Protein AF-W2XSW1-F1 (afdb_monomer)

Organism: NCBI:txid1317063

Sequence (102 aa):
MESEAEELRERCEYHRERRHSQGDGSFSVFKSKVNTYLSDNRQRMFNQGIFLTMTEARMALLEDAEYASIGCMHRHLVVSMALHCQRAVEDALKMEDMQYGT

Structure (mmCIF, N/CA/C/O backbone):
data_AF-W2XSW1-F1
#
_entry.id   AF-W2XSW1-F1
#
loop_
_atom_site.group_PDB
_atom_site.id
_atom_site.type_symbol
_atom_site.label_atom_id
_atom_site.label_alt_id
_atom_site.label_comp_id
_atom_site.label_asym_id
_atom_site.label_entity_id
_atom_site.label_seq_id
_atom_site.pdbx_PDB_ins_code
_atom_site.Cartn_x
_atom_site.Cartn_y
_atom_site.Cartn_z
_atom_site.occupancy
_atom_site.B_iso_or_equiv
_atom_site.auth_seq_id
_atom_site.auth_comp_id
_atom_site.auth_asym_id
_atom_site.auth_atom_id
_atom_site.pdbx_PDB_model_num
ATOM 1 N N . MET A 1 1 ? 23.939 14.465 17.356 1.00 50.81 1 MET A N 1
ATOM 2 C CA . MET A 1 1 ? 22.620 13.799 17.425 1.00 50.81 1 MET A CA 1
ATOM 3 C C . MET A 1 1 ? 21.562 14.476 16.555 1.00 50.81 1 MET A C 1
ATOM 5 O O . MET A 1 1 ? 20.706 13.761 16.063 1.00 50.81 1 MET A O 1
ATOM 9 N N . GLU A 1 2 ? 21.598 15.795 16.307 1.00 54.69 2 GLU A N 1
ATOM 10 C CA . GLU A 1 2 ? 20.647 16.435 15.368 1.00 54.69 2 GLU A CA 1
ATOM 11 C C . GLU A 1 2 ? 20.973 16.170 13.882 1.00 54.69 2 GLU A C 1
ATOM 13 O O . GLU A 1 2 ? 20.048 16.007 13.092 1.00 54.69 2 GLU A O 1
ATOM 18 N N . SER A 1 3 ? 22.252 15.994 13.509 1.00 57.38 3 SER A N 1
ATOM 19 C CA . SER A 1 3 ? 22.640 15.764 12.103 1.00 57.38 3 SER A CA 1
ATOM 20 C C . SER A 1 3 ? 22.217 14.398 11.548 1.00 57.38 3 SER A C 1
ATOM 22 O O . SER A 1 3 ? 21.820 14.310 10.395 1.00 57.38 3 SER A O 1
ATOM 24 N N . GLU A 1 4 ? 22.231 13.333 12.356 1.00 56.28 4 GLU A N 1
ATOM 25 C CA . GLU A 1 4 ? 21.817 11.991 11.908 1.00 56.28 4 GLU A CA 1
ATOM 26 C C . GLU A 1 4 ? 20.308 11.923 11.628 1.00 56.28 4 GLU A C 1
ATOM 28 O O . GLU A 1 4 ? 19.861 11.223 10.719 1.00 56.28 4 GLU A O 1
ATOM 33 N N . ALA A 1 5 ? 19.508 12.671 12.395 1.00 59.53 5 ALA A N 1
ATOM 34 C CA . ALA A 1 5 ? 18.065 12.753 12.198 1.00 59.53 5 ALA A CA 1
ATOM 35 C C . ALA A 1 5 ? 17.703 13.557 10.940 1.00 59.53 5 ALA A C 1
ATOM 37 O O . ALA A 1 5 ? 16.716 13.234 10.280 1.00 59.53 5 ALA A O 1
ATOM 38 N N . GLU A 1 6 ? 18.489 14.580 10.605 1.00 67.62 6 GLU A N 1
ATOM 39 C CA . GLU A 1 6 ? 18.324 15.382 9.391 1.00 67.62 6 GLU A CA 1
ATOM 40 C C . GLU A 1 6 ? 18.790 14.613 8.148 1.00 67.62 6 GLU A C 1
ATOM 42 O O . GLU A 1 6 ? 18.035 14.505 7.187 1.00 67.62 6 GLU A O 1
ATOM 47 N N . GLU A 1 7 ? 19.924 13.916 8.221 1.00 62.84 7 GLU A N 1
ATOM 48 C CA . GLU A 1 7 ? 20.424 13.044 7.151 1.00 62.84 7 GLU A CA 1
ATOM 49 C C . GLU A 1 7 ? 19.477 11.860 6.884 1.00 62.84 7 GLU A C 1
ATOM 51 O O . GLU A 1 7 ? 19.232 11.476 5.742 1.00 62.84 7 GLU A O 1
ATOM 56 N N . LEU A 1 8 ? 18.880 11.263 7.925 1.00 59.69 8 LEU A N 1
ATOM 57 C CA . LEU A 1 8 ? 17.831 10.251 7.757 1.00 59.69 8 LEU A CA 1
ATOM 58 C C . LEU A 1 8 ? 16.558 10.822 7.121 1.00 59.69 8 LEU A C 1
ATOM 60 O O . LEU A 1 8 ? 15.916 10.109 6.348 1.00 59.69 8 LEU A O 1
ATOM 64 N N . ARG A 1 9 ? 16.192 12.078 7.408 1.00 64.31 9 ARG A N 1
ATOM 65 C CA . ARG A 1 9 ? 15.042 12.754 6.783 1.00 64.31 9 ARG A CA 1
ATOM 66 C C . ARG A 1 9 ? 15.312 13.065 5.319 1.00 64.31 9 ARG A C 1
ATOM 68 O O . ARG A 1 9 ? 14.485 12.706 4.489 1.00 64.31 9 ARG A O 1
ATOM 75 N N . GLU A 1 10 ? 16.475 13.620 5.006 1.00 63.09 10 GLU A N 1
ATOM 76 C CA . GLU A 1 10 ? 16.892 13.965 3.646 1.00 63.09 10 GLU A CA 1
ATOM 77 C C . GLU A 1 10 ? 17.043 12.703 2.781 1.00 63.09 10 GLU A C 1
ATOM 79 O O . GLU A 1 10 ? 16.547 12.631 1.660 1.00 63.09 10 GLU A O 1
ATOM 84 N N . ARG A 1 11 ? 17.586 11.621 3.351 1.00 55.88 11 ARG A N 1
ATOM 85 C CA . ARG A 1 11 ? 17.652 10.290 2.725 1.00 55.88 11 ARG A CA 1
ATOM 86 C C . ARG A 1 11 ? 16.271 9.651 2.549 1.00 55.88 11 ARG A C 1
ATOM 88 O O . ARG A 1 11 ? 16.016 8.998 1.535 1.00 55.88 11 ARG A O 1
ATOM 95 N N . CYS A 1 12 ? 15.353 9.850 3.497 1.00 50.66 12 CYS A N 1
ATOM 96 C CA . CYS A 1 12 ? 13.960 9.428 3.343 1.00 50.66 12 CYS A CA 1
ATOM 97 C C . CYS A 1 12 ? 13.237 10.228 2.255 1.00 50.66 12 CYS A C 1
ATOM 99 O O . CYS A 1 12 ? 12.448 9.634 1.519 1.00 50.66 12 CYS A O 1
ATOM 101 N N . GLU A 1 13 ? 13.501 11.530 2.130 1.00 55.62 13 GLU A N 1
ATOM 102 C CA . GLU A 1 13 ? 12.956 12.382 1.071 1.00 55.62 13 GLU A CA 1
ATOM 103 C C . GLU A 1 13 ? 13.536 12.017 -0.292 1.00 55.62 13 GLU A C 1
ATOM 105 O O . GLU A 1 13 ? 12.765 11.740 -1.204 1.00 55.62 13 GLU A O 1
ATOM 110 N N . TYR A 1 14 ? 14.845 11.813 -0.403 1.00 52.22 14 TYR A N 1
ATOM 111 C CA . TYR A 1 14 ? 15.501 11.338 -1.621 1.00 52.22 14 TYR A CA 1
ATOM 112 C C . TYR A 1 14 ? 14.936 9.990 -2.104 1.00 52.22 14 TYR A C 1
ATOM 114 O O . TYR A 1 14 ? 14.550 9.832 -3.266 1.00 52.22 14 TYR A O 1
ATOM 122 N N . HIS A 1 15 ? 14.782 9.006 -1.210 1.00 52.88 15 HIS A N 1
ATOM 123 C CA . HIS A 1 15 ? 14.149 7.728 -1.561 1.00 52.88 15 HIS A CA 1
ATOM 124 C C . HIS A 1 15 ? 12.634 7.838 -1.796 1.00 52.88 15 HIS A C 1
ATOM 126 O O . HIS A 1 15 ? 12.046 6.975 -2.455 1.00 52.88 15 HIS A O 1
ATOM 132 N N . ARG A 1 16 ? 11.963 8.855 -1.250 1.00 50.06 16 ARG A N 1
ATOM 133 C CA . ARG A 1 16 ? 10.545 9.145 -1.509 1.00 50.06 16 ARG A CA 1
ATOM 134 C C . ARG A 1 16 ? 10.361 9.806 -2.875 1.00 50.06 16 ARG A C 1
ATOM 136 O O . ARG A 1 16 ? 9.429 9.428 -3.581 1.00 50.06 16 ARG A O 1
ATOM 143 N N . GLU A 1 17 ? 11.254 10.708 -3.264 1.00 43.00 17 GLU A N 1
ATOM 144 C CA . GLU A 1 17 ? 11.285 11.395 -4.557 1.00 43.00 17 GLU A CA 1
ATOM 145 C C . GLU A 1 17 ? 11.656 10.442 -5.692 1.00 43.00 17 GLU A C 1
ATOM 147 O O . GLU A 1 17 ? 10.949 10.399 -6.698 1.00 43.00 17 GLU A O 1
ATOM 152 N N . ARG A 1 18 ? 12.653 9.565 -5.502 1.00 48.03 18 ARG A N 1
ATOM 153 C CA . ARG A 1 18 ? 12.966 8.507 -6.483 1.00 48.03 18 ARG A CA 1
ATOM 154 C C . ARG A 1 18 ? 11.846 7.474 -6.625 1.00 48.03 18 ARG A C 1
ATOM 156 O O . ARG A 1 18 ? 11.549 7.030 -7.729 1.00 48.03 18 ARG A O 1
ATOM 163 N N . ARG A 1 19 ? 11.129 7.150 -5.541 1.00 50.09 19 ARG A N 1
ATOM 164 C CA . ARG A 1 19 ? 9.896 6.336 -5.617 1.00 50.09 19 ARG A CA 1
ATOM 165 C C . ARG A 1 19 ? 8.716 7.069 -6.265 1.00 50.09 19 ARG A C 1
ATOM 167 O O . ARG A 1 19 ? 7.753 6.413 -6.658 1.00 50.09 19 ARG A O 1
ATOM 174 N N . HIS A 1 20 ? 8.752 8.398 -6.352 1.00 44.81 20 HIS A N 1
ATOM 175 C CA . HIS A 1 20 ? 7.738 9.200 -7.037 1.00 44.81 20 HIS A CA 1
ATOM 176 C C . HIS A 1 20 ? 8.033 9.384 -8.529 1.00 44.81 20 HIS A C 1
ATOM 178 O O . HIS A 1 20 ? 7.084 9.482 -9.302 1.00 44.81 20 HIS A O 1
ATOM 184 N N . SER A 1 21 ? 9.303 9.382 -8.938 1.00 43.09 21 SER A N 1
ATOM 185 C CA . SER A 1 21 ? 9.711 9.552 -10.338 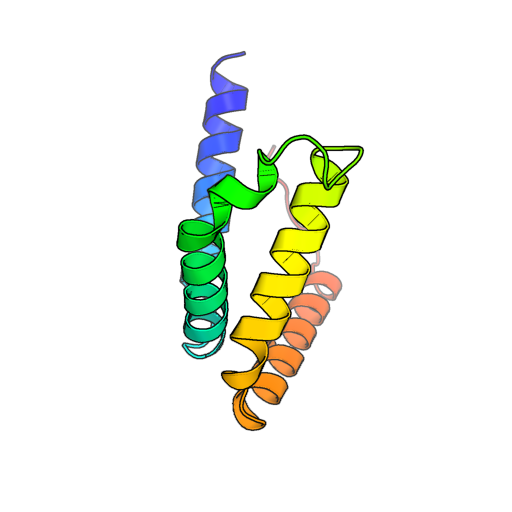1.00 43.09 21 SER A CA 1
ATOM 186 C C . SER A 1 21 ? 9.810 8.249 -11.140 1.00 43.09 21 SER A C 1
ATOM 188 O O . SER A 1 21 ? 9.875 8.309 -12.364 1.00 43.09 21 SER A O 1
ATOM 190 N N . GLN A 1 22 ? 9.780 7.081 -10.487 1.00 50.09 22 GLN A N 1
ATOM 191 C CA . GLN A 1 22 ? 10.049 5.787 -11.138 1.00 50.09 22 GLN A CA 1
ATOM 192 C C . GLN A 1 22 ? 8.871 4.800 -11.139 1.00 50.09 22 GLN A C 1
ATOM 194 O O . GLN A 1 22 ? 9.016 3.658 -11.570 1.00 50.09 22 GLN A O 1
ATOM 199 N N . GLY A 1 23 ? 7.698 5.221 -10.661 1.00 48.88 23 GLY A N 1
ATOM 200 C CA . GLY A 1 23 ? 6.475 4.439 -10.798 1.00 48.88 23 GLY A CA 1
ATOM 201 C C . GLY A 1 23 ? 5.797 4.773 -12.117 1.00 48.88 23 GLY A C 1
ATOM 202 O O . GLY A 1 23 ? 5.236 5.860 -12.243 1.00 48.88 23 GLY A O 1
ATOM 203 N N . ASP A 1 24 ? 5.799 3.840 -13.070 1.00 53.75 24 ASP A N 1
ATOM 204 C CA . ASP A 1 24 ? 4.888 3.874 -14.219 1.00 53.75 24 ASP A CA 1
ATOM 205 C C . ASP A 1 24 ? 3.489 4.274 -13.711 1.00 53.75 24 ASP A C 1
ATOM 207 O O . ASP A 1 24 ? 3.086 3.798 -12.646 1.00 53.75 24 ASP A O 1
ATOM 211 N N . GLY A 1 25 ? 2.744 5.143 -14.419 1.00 58.88 25 GLY A N 1
ATOM 212 C CA . GLY A 1 25 ? 1.488 5.804 -13.965 1.00 58.88 25 GLY A CA 1
ATOM 213 C C . GLY A 1 25 ? 0.322 4.884 -13.551 1.00 58.88 25 GLY A C 1
ATOM 214 O O . GLY A 1 25 ? -0.802 5.300 -13.317 1.00 58.88 25 GLY A O 1
ATOM 215 N N . SER A 1 26 ? 0.628 3.608 -13.489 1.00 58.91 26 SER A N 1
ATOM 216 C CA . SER A 1 26 ? -0.127 2.426 -13.186 1.00 58.91 26 SER A CA 1
ATOM 217 C C . SER A 1 26 ? 0.117 2.013 -11.706 1.00 58.91 26 SER A C 1
ATOM 219 O O . SER A 1 26 ? -0.833 1.766 -10.960 1.00 58.91 26 SER A O 1
ATOM 221 N N . PHE A 1 27 ? 1.364 2.096 -11.216 1.00 66.44 27 PHE A N 1
ATOM 222 C CA . PHE A 1 27 ? 1.723 1.938 -9.797 1.00 66.44 27 PHE A CA 1
ATOM 223 C C . PHE A 1 27 ? 1.195 3.097 -8.940 1.00 66.44 27 PHE A C 1
ATOM 225 O O . PHE A 1 27 ? 0.799 2.905 -7.791 1.00 66.44 27 PHE A O 1
ATOM 232 N N . SER A 1 28 ? 1.131 4.306 -9.509 1.00 73.56 28 SER A N 1
ATOM 233 C CA . SER A 1 28 ? 0.561 5.477 -8.834 1.00 73.56 28 SER A CA 1
ATOM 234 C C . SER A 1 28 ? -0.944 5.337 -8.574 1.00 73.56 28 SER A C 1
ATOM 236 O O . SER A 1 28 ? -1.409 5.806 -7.538 1.00 73.56 28 SER A O 1
ATOM 238 N N . VAL A 1 29 ? -1.688 4.652 -9.452 1.00 80.06 29 VAL A N 1
ATOM 239 C CA . VAL A 1 29 ? -3.136 4.402 -9.304 1.00 80.06 29 VAL A CA 1
ATOM 240 C C . VAL A 1 29 ? -3.421 3.360 -8.226 1.00 80.06 29 VAL A C 1
ATOM 242 O O . VAL A 1 29 ? -4.287 3.570 -7.380 1.00 80.06 29 VAL A O 1
ATOM 245 N N . PHE A 1 30 ? -2.684 2.247 -8.216 1.00 82.81 30 PHE A N 1
ATOM 246 C CA . PHE A 1 30 ? -2.823 1.253 -7.150 1.00 82.81 30 PHE A CA 1
ATOM 247 C C . PHE A 1 30 ? -2.441 1.854 -5.790 1.00 82.81 30 PHE A C 1
ATOM 249 O O . PHE A 1 30 ? -3.212 1.787 -4.833 1.00 82.81 30 PHE A O 1
ATOM 256 N N . LYS A 1 31 ? -1.296 2.547 -5.729 1.00 84.56 31 LYS A N 1
ATOM 257 C CA . LYS A 1 31 ? -0.829 3.244 -4.525 1.00 84.56 31 LYS A CA 1
ATOM 258 C C . LYS A 1 31 ? -1.824 4.301 -4.039 1.00 84.56 31 LYS A C 1
ATOM 260 O O . LYS A 1 31 ? -2.020 4.422 -2.832 1.00 84.56 31 LYS A O 1
ATOM 265 N N . SER A 1 32 ? -2.442 5.076 -4.936 1.00 88.31 32 SER A N 1
ATOM 266 C CA . SER A 1 32 ? -3.426 6.088 -4.535 1.00 88.31 32 SER A CA 1
ATOM 267 C C . SER A 1 32 ? -4.676 5.448 -3.940 1.00 88.31 32 SER A C 1
ATOM 269 O O . SER A 1 32 ? -5.105 5.887 -2.879 1.00 88.31 32 SER A O 1
ATOM 271 N N . LYS A 1 33 ? -5.196 4.366 -4.535 1.00 90.56 33 LYS A N 1
ATOM 272 C CA . LYS A 1 33 ? -6.344 3.628 -3.986 1.00 90.56 33 LYS A CA 1
ATOM 273 C C . LYS A 1 33 ? -6.065 3.035 -2.609 1.00 90.56 33 LYS A C 1
ATOM 275 O O . LYS A 1 33 ? -6.876 3.232 -1.705 1.00 90.56 33 LYS A O 1
ATOM 280 N N . VAL A 1 34 ? -4.904 2.403 -2.426 1.00 91.38 34 VAL A N 1
ATOM 281 C CA . VAL A 1 34 ? -4.478 1.898 -1.112 1.00 91.38 34 VAL A CA 1
ATOM 282 C C . VAL A 1 34 ? -4.399 3.049 -0.105 1.00 91.38 34 VAL A C 1
ATOM 284 O O . VAL A 1 34 ? -4.974 2.963 0.975 1.00 91.38 34 VAL A O 1
ATOM 287 N N . ASN A 1 35 ? -3.761 4.168 -0.461 1.00 91.94 35 ASN A N 1
ATOM 288 C CA . ASN A 1 35 ? -3.636 5.322 0.435 1.00 91.94 35 ASN A CA 1
ATOM 289 C C . ASN A 1 35 ? -4.986 5.958 0.797 1.00 91.94 35 ASN A C 1
ATOM 291 O O . ASN A 1 35 ? -5.173 6.353 1.949 1.00 91.94 35 ASN A O 1
ATOM 295 N N . THR A 1 36 ? -5.920 6.058 -0.153 1.00 94.62 36 THR A N 1
ATOM 296 C CA . THR A 1 36 ? -7.286 6.531 0.107 1.00 94.62 36 THR A CA 1
ATOM 297 C C . THR A 1 36 ? -7.979 5.600 1.093 1.00 94.62 36 THR A C 1
ATOM 299 O O . THR A 1 36 ? -8.444 6.065 2.130 1.00 94.62 36 THR A O 1
ATOM 302 N N . TYR A 1 37 ? -7.938 4.286 0.849 1.00 94.69 37 TYR A N 1
ATOM 303 C CA . TYR A 1 37 ? -8.528 3.306 1.758 1.00 94.69 37 TYR A CA 1
ATOM 304 C C . TYR A 1 37 ? -7.968 3.441 3.179 1.00 94.69 37 TYR A C 1
ATOM 306 O O . TYR A 1 37 ? -8.732 3.516 4.140 1.00 94.69 37 TYR A O 1
ATOM 314 N N . LEU A 1 38 ? -6.640 3.516 3.320 1.00 94.06 38 LEU A N 1
ATOM 315 C CA . LEU A 1 38 ? -5.983 3.675 4.619 1.00 94.06 38 LEU A CA 1
ATOM 316 C C . LEU A 1 38 ? -6.385 4.980 5.313 1.00 94.06 38 LEU A C 1
ATOM 318 O O . LEU A 1 38 ? -6.603 4.988 6.523 1.00 94.06 38 LEU A O 1
ATOM 322 N N . SER A 1 39 ? -6.505 6.073 4.560 1.00 94.50 39 SER A N 1
ATOM 323 C CA . SER A 1 39 ? -6.920 7.378 5.089 1.00 94.50 39 SER A CA 1
ATOM 324 C C . SER A 1 39 ? -8.338 7.332 5.653 1.00 94.50 39 SER A C 1
ATOM 326 O O . SER A 1 39 ? -8.560 7.791 6.776 1.00 94.50 39 SER A O 1
ATOM 328 N N . ASP A 1 40 ? -9.257 6.713 4.914 1.00 95.62 40 ASP A N 1
ATOM 329 C CA . ASP A 1 40 ? -10.672 6.612 5.276 1.00 95.62 40 ASP A CA 1
ATOM 330 C C . ASP A 1 40 ? -10.893 5.654 6.456 1.00 95.62 40 ASP A C 1
ATOM 332 O O . ASP A 1 40 ? -11.778 5.857 7.287 1.00 95.62 40 ASP A O 1
ATOM 336 N N . ASN A 1 41 ? -10.050 4.625 6.576 1.00 92.56 41 ASN A N 1
ATOM 337 C CA . ASN A 1 41 ? -10.242 3.520 7.515 1.00 92.56 41 ASN A CA 1
ATOM 338 C C . ASN A 1 41 ? -9.272 3.523 8.706 1.00 92.56 41 ASN A C 1
ATOM 340 O O . ASN A 1 41 ? -9.339 2.622 9.544 1.00 92.56 41 ASN A O 1
ATOM 344 N N . ARG A 1 42 ? -8.404 4.536 8.844 1.00 89.56 42 ARG A N 1
ATOM 345 C CA . ARG A 1 42 ? -7.358 4.590 9.889 1.00 89.56 42 ARG A CA 1
ATOM 346 C C . ARG A 1 42 ? -7.872 4.375 11.314 1.00 89.56 42 ARG A C 1
ATOM 348 O O . ARG A 1 42 ? -7.153 3.851 12.156 1.00 89.56 42 ARG A O 1
ATOM 355 N N . GLN A 1 43 ? -9.113 4.780 11.591 1.00 89.88 43 GLN A N 1
ATOM 356 C CA . GLN A 1 43 ? -9.701 4.676 12.928 1.00 89.88 43 GLN A CA 1
ATOM 357 C C . GLN A 1 43 ? -9.926 3.220 13.354 1.00 89.88 43 GLN A C 1
ATOM 359 O O . GLN A 1 43 ? -9.908 2.924 14.544 1.00 89.88 43 GLN A O 1
ATOM 364 N N . ARG A 1 44 ? -10.042 2.291 12.393 1.00 87.38 44 ARG A N 1
ATOM 365 C CA . ARG A 1 44 ? -10.208 0.855 12.658 1.00 87.38 44 ARG A CA 1
ATOM 366 C C . ARG A 1 44 ? -9.035 0.258 13.432 1.00 87.38 44 ARG A C 1
ATOM 368 O O . ARG A 1 44 ? -9.242 -0.686 14.185 1.00 87.38 44 ARG A O 1
ATOM 375 N N . MET A 1 45 ? -7.838 0.838 13.313 1.00 85.31 45 MET A N 1
ATOM 376 C CA . MET A 1 45 ? -6.672 0.413 14.093 1.00 85.31 45 MET A CA 1
ATOM 377 C C . MET A 1 45 ? -6.812 0.676 15.597 1.00 85.31 45 MET A C 1
ATOM 379 O O . MET A 1 45 ? -6.129 0.031 16.384 1.00 85.31 45 MET A O 1
ATOM 383 N N . PHE A 1 46 ? -7.673 1.616 15.997 1.00 84.06 46 PHE A N 1
ATOM 384 C CA . PHE A 1 46 ? -7.861 2.018 17.393 1.00 84.06 46 PHE A CA 1
ATOM 385 C C . PHE A 1 46 ? -9.123 1.426 18.026 1.00 84.06 46 PHE A C 1
ATOM 387 O O . PHE A 1 46 ? -9.396 1.689 19.197 1.00 84.06 46 PHE A O 1
ATOM 394 N N . ASN A 1 47 ? -9.887 0.621 17.281 1.00 80.31 47 ASN A N 1
ATOM 395 C CA . ASN A 1 47 ? -11.062 -0.064 17.805 1.00 80.31 47 ASN A CA 1
ATOM 396 C C . ASN A 1 47 ? -10.618 -1.161 18.783 1.00 80.31 47 ASN A C 1
ATOM 398 O O . ASN A 1 47 ? -10.318 -2.293 18.393 1.00 80.31 47 ASN A O 1
ATOM 402 N N . GLN A 1 48 ? -10.550 -0.793 20.064 1.00 63.25 48 GLN A N 1
ATOM 403 C CA . GLN A 1 48 ? -10.190 -1.692 21.156 1.00 63.25 48 GLN A CA 1
ATOM 404 C C . GLN A 1 48 ? -11.171 -2.874 21.198 1.00 63.25 48 GLN A C 1
ATOM 406 O O . GLN A 1 48 ? -12.384 -2.678 21.201 1.00 63.25 48 GLN A O 1
ATOM 411 N N . GLY A 1 49 ? -10.634 -4.097 21.216 1.00 70.94 49 GLY A N 1
ATOM 412 C CA . GLY A 1 49 ? -11.411 -5.335 21.348 1.00 70.94 49 GLY A CA 1
ATOM 413 C C . GLY A 1 49 ? -11.506 -6.213 20.095 1.00 70.94 49 GLY A C 1
ATOM 414 O O . GLY A 1 49 ? -11.957 -7.346 20.219 1.00 70.94 49 GLY A O 1
ATOM 415 N N . ILE A 1 50 ? -11.064 -5.743 18.920 1.00 76.19 5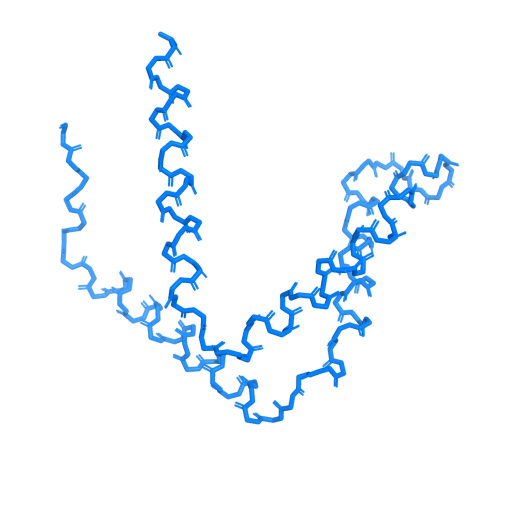0 ILE A N 1
ATOM 416 C CA . ILE A 1 50 ? -11.003 -6.578 17.698 1.00 76.19 50 ILE A CA 1
ATOM 417 C C . ILE A 1 50 ? -9.627 -7.237 17.529 1.00 76.19 50 ILE A C 1
ATOM 419 O O . ILE A 1 50 ? -9.547 -8.385 17.107 1.00 76.19 50 ILE A O 1
ATOM 423 N N . PHE A 1 51 ? -8.553 -6.530 17.885 1.00 83.12 51 PHE A N 1
ATOM 424 C CA . PHE A 1 51 ? -7.175 -6.991 17.703 1.00 83.12 51 PHE A CA 1
ATOM 425 C C . PHE A 1 51 ? -6.421 -6.998 19.031 1.00 83.12 51 PHE A C 1
ATOM 427 O O . PHE A 1 51 ? -6.607 -6.105 19.862 1.00 83.12 51 PHE A O 1
ATOM 434 N N . LEU A 1 52 ? -5.548 -7.991 19.216 1.00 82.44 52 LEU A N 1
ATOM 435 C CA . LEU A 1 52 ? -4.724 -8.149 20.418 1.00 82.44 52 LEU A CA 1
ATOM 436 C C . LEU A 1 52 ? -3.544 -7.173 20.423 1.00 82.44 52 LEU A C 1
ATOM 438 O O . LEU A 1 52 ? -3.054 -6.791 21.485 1.00 82.44 52 LEU A O 1
ATOM 442 N N . THR A 1 53 ? -3.076 -6.766 19.238 1.00 88.31 53 THR A N 1
ATOM 443 C CA . 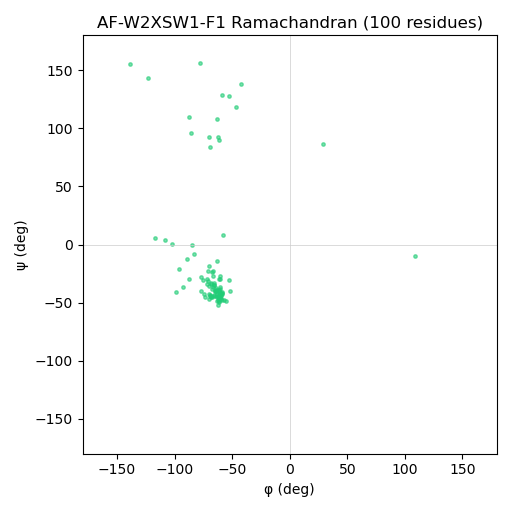THR A 1 53 ? -1.939 -5.850 19.092 1.00 88.31 53 THR A CA 1
ATOM 444 C C . THR A 1 53 ? -2.161 -4.810 17.998 1.00 88.31 53 THR A C 1
ATOM 446 O O . THR A 1 53 ? -2.868 -5.036 17.017 1.00 88.31 53 THR A O 1
ATOM 449 N N . MET A 1 54 ? -1.467 -3.673 18.114 1.00 88.19 54 MET A N 1
ATOM 450 C CA . MET A 1 54 ? -1.435 -2.654 17.056 1.00 88.19 54 MET A CA 1
ATOM 451 C C . MET A 1 54 ? -0.843 -3.181 15.743 1.00 88.19 54 MET A C 1
ATOM 453 O O . MET A 1 54 ? -1.209 -2.704 14.672 1.00 88.19 54 MET A O 1
ATOM 457 N N . THR A 1 55 ? 0.079 -4.145 15.803 1.00 91.56 55 THR A N 1
ATOM 458 C CA . THR A 1 55 ? 0.667 -4.762 14.606 1.00 91.56 55 THR A CA 1
ATOM 459 C C . THR A 1 55 ? -0.369 -5.582 13.849 1.00 91.56 55 THR A C 1
ATOM 461 O O . THR A 1 55 ? -0.490 -5.432 12.639 1.00 91.56 55 THR A O 1
ATOM 464 N N . GLU A 1 56 ? -1.157 -6.387 14.556 1.00 90.00 56 GLU A N 1
ATOM 465 C CA . GLU A 1 56 ? -2.258 -7.162 13.978 1.00 90.00 56 GLU A CA 1
ATOM 466 C C . GLU A 1 56 ? -3.316 -6.248 13.350 1.00 90.00 56 GLU A C 1
ATOM 468 O O . GLU A 1 56 ? -3.679 -6.426 12.190 1.00 90.00 56 GLU A O 1
ATOM 473 N N . ALA A 1 57 ? -3.706 -5.185 14.060 1.00 90.69 57 ALA A N 1
ATOM 474 C CA . ALA A 1 57 ? -4.641 -4.191 13.541 1.00 90.69 57 ALA A CA 1
ATOM 475 C C . ALA A 1 57 ? -4.123 -3.493 12.268 1.00 90.69 57 ALA A C 1
ATOM 477 O O . ALA A 1 57 ? -4.895 -3.198 11.355 1.00 90.69 57 ALA A O 1
ATOM 478 N N . ARG A 1 58 ? -2.808 -3.238 12.186 1.00 91.38 58 ARG A N 1
ATOM 479 C CA . ARG A 1 58 ? -2.162 -2.699 10.978 1.00 91.38 58 ARG A CA 1
ATOM 480 C C . ARG A 1 58 ? -2.161 -3.701 9.832 1.00 91.38 58 ARG A C 1
ATOM 482 O O . ARG A 1 58 ? -2.438 -3.293 8.711 1.00 91.38 58 ARG A O 1
ATOM 489 N N . MET A 1 59 ? -1.831 -4.965 10.092 1.00 92.81 59 MET A N 1
ATOM 490 C CA . MET A 1 59 ? -1.809 -6.005 9.058 1.00 92.81 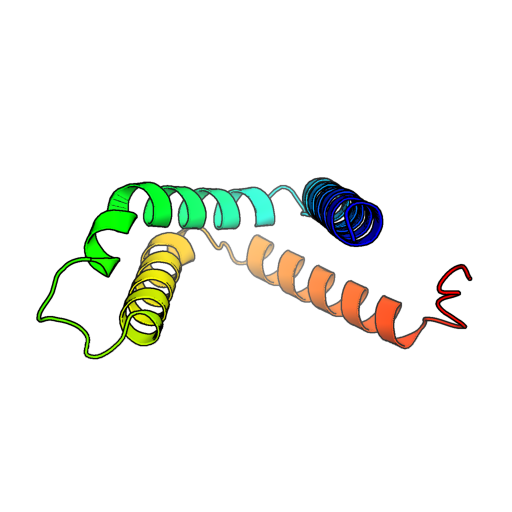59 MET A CA 1
ATOM 491 C C . MET A 1 59 ? -3.203 -6.219 8.472 1.00 92.81 59 MET A C 1
ATOM 493 O O . MET A 1 59 ? -3.355 -6.114 7.262 1.00 92.81 59 MET A O 1
ATOM 497 N N . ALA A 1 60 ? -4.225 -6.367 9.316 1.00 92.12 60 ALA A N 1
ATOM 498 C CA . ALA A 1 60 ? -5.605 -6.514 8.861 1.00 92.12 60 ALA A CA 1
ATOM 499 C C . ALA A 1 60 ? -6.076 -5.309 8.026 1.00 92.12 60 ALA A C 1
ATOM 501 O O . ALA A 1 60 ? -6.698 -5.469 6.980 1.00 92.12 60 ALA A O 1
ATOM 502 N N . LEU A 1 61 ? -5.734 -4.083 8.447 1.00 93.81 61 LEU A N 1
ATOM 503 C CA . LEU A 1 61 ? -6.071 -2.886 7.674 1.00 93.81 61 LEU A CA 1
ATOM 504 C C . LEU A 1 61 ? -5.368 -2.860 6.304 1.00 93.81 61 LEU A C 1
ATOM 506 O O . LEU A 1 61 ? -5.953 -2.390 5.329 1.00 93.81 61 LEU A O 1
ATOM 510 N N . LEU A 1 62 ? -4.121 -3.331 6.231 1.00 93.62 62 LEU A N 1
ATOM 511 C CA . LEU A 1 62 ? -3.363 -3.412 4.981 1.00 93.62 62 LEU A CA 1
ATOM 512 C C . LEU A 1 62 ? -3.924 -4.484 4.039 1.00 93.62 62 LEU A C 1
ATOM 514 O O . LEU A 1 62 ? -4.064 -4.202 2.852 1.00 93.62 62 LEU A O 1
ATOM 518 N N . GLU A 1 63 ? -4.287 -5.657 4.558 1.00 93.81 63 GLU A N 1
ATOM 519 C CA . GLU A 1 63 ? -4.930 -6.732 3.788 1.00 93.81 63 GLU A CA 1
ATOM 520 C C . GLU A 1 63 ? -6.267 -6.270 3.197 1.00 93.81 63 GLU A C 1
ATOM 522 O O . GLU A 1 63 ? -6.523 -6.440 2.003 1.00 93.81 63 GLU A O 1
ATOM 527 N N . ASP A 1 64 ? -7.092 -5.591 3.996 1.00 94.12 64 ASP A N 1
ATOM 528 C CA . ASP A 1 64 ? -8.353 -5.031 3.516 1.00 94.12 64 ASP A CA 1
ATOM 529 C C . ASP A 1 64 ? -8.137 -3.946 2.448 1.00 94.12 64 ASP A C 1
ATOM 531 O O . ASP A 1 64 ? -8.877 -3.872 1.461 1.00 94.12 64 ASP A O 1
ATOM 535 N N . ALA A 1 65 ? -7.119 -3.095 2.630 1.00 93.19 65 ALA A N 1
ATOM 536 C CA . ALA A 1 65 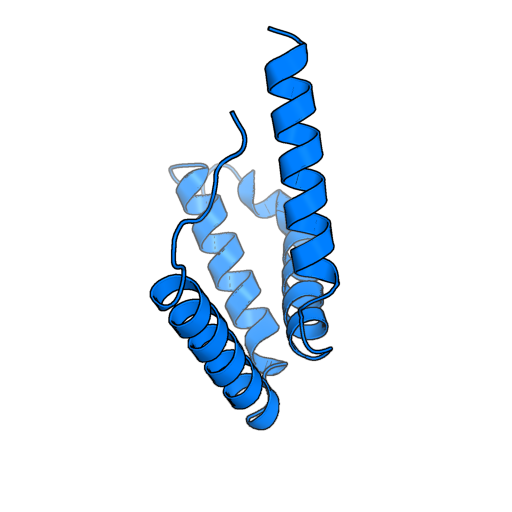? -6.768 -2.055 1.667 1.00 93.19 65 ALA A CA 1
ATOM 537 C C . ALA A 1 65 ? -6.306 -2.652 0.336 1.00 93.19 65 ALA A C 1
ATOM 539 O O . ALA A 1 65 ? -6.667 -2.142 -0.729 1.00 93.19 65 ALA A O 1
ATOM 540 N N . GLU A 1 66 ? -5.528 -3.733 0.387 1.00 90.25 66 GLU A N 1
ATOM 541 C CA . GLU A 1 66 ? -5.114 -4.494 -0.785 1.00 90.25 66 GLU A CA 1
ATOM 542 C C . GLU A 1 66 ? -6.328 -5.099 -1.487 1.00 90.25 66 GLU A C 1
ATOM 544 O O . GLU A 1 66 ? -6.526 -4.843 -2.677 1.00 90.25 66 GLU A O 1
ATOM 549 N N . TYR A 1 67 ? -7.182 -5.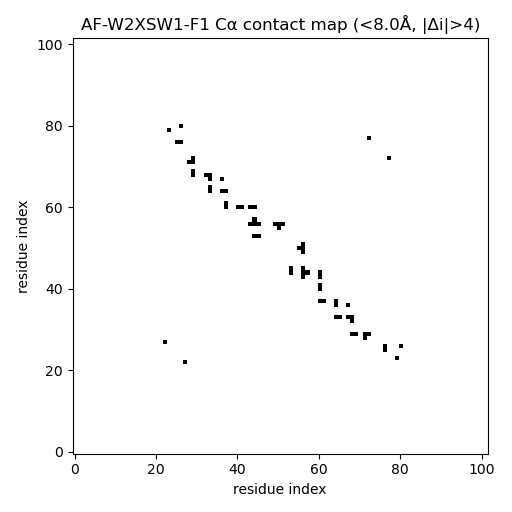821 -0.758 1.00 92.06 67 TYR A N 1
ATOM 550 C CA . TYR A 1 67 ? -8.367 -6.466 -1.320 1.00 92.06 67 TYR A CA 1
ATOM 551 C C . TYR A 1 67 ? -9.318 -5.458 -1.978 1.00 92.06 67 TYR A C 1
ATOM 553 O O . TYR A 1 67 ? -9.797 -5.672 -3.092 1.00 92.06 67 TYR A O 1
ATOM 561 N N . ALA A 1 68 ? -9.541 -4.304 -1.345 1.00 91.56 68 ALA A N 1
ATOM 562 C CA . ALA A 1 68 ? -10.353 -3.231 -1.915 1.00 91.56 68 ALA A CA 1
ATOM 563 C C . ALA A 1 68 ? -9.710 -2.587 -3.160 1.00 91.56 68 ALA A C 1
ATOM 565 O O . ALA A 1 68 ? -10.408 -2.057 -4.031 1.00 91.56 68 ALA A O 1
ATOM 566 N N . SER A 1 69 ? -8.380 -2.626 -3.260 1.00 88.88 69 SER A N 1
ATOM 567 C CA . SER A 1 69 ? -7.622 -1.965 -4.325 1.00 88.88 69 SER A CA 1
ATOM 568 C C . SER A 1 69 ? -7.268 -2.893 -5.486 1.00 88.88 69 SER A C 1
ATOM 570 O O . SER A 1 69 ? -7.051 -2.403 -6.595 1.00 88.88 69 SER A O 1
ATOM 572 N N . ILE A 1 70 ? -7.259 -4.216 -5.294 1.00 85.75 70 ILE A N 1
ATOM 573 C CA . ILE A 1 70 ? -6.799 -5.184 -6.302 1.00 85.75 70 ILE A CA 1
ATOM 574 C C . ILE A 1 70 ? -7.615 -5.125 -7.596 1.00 85.75 70 ILE A C 1
ATOM 576 O O . ILE A 1 70 ? -7.071 -5.306 -8.681 1.00 85.75 70 ILE A O 1
ATOM 580 N N . GLY A 1 71 ? -8.895 -4.749 -7.516 1.00 83.94 71 GLY A N 1
ATOM 581 C CA . GLY A 1 71 ? -9.759 -4.570 -8.686 1.00 83.94 71 GLY A CA 1
ATOM 582 C C . GLY A 1 71 ? -9.307 -3.465 -9.651 1.00 83.94 71 GLY A C 1
ATOM 583 O O . GLY A 1 71 ? -9.788 -3.404 -10.779 1.00 83.94 71 GLY A O 1
ATOM 584 N N . CYS A 1 72 ? -8.379 -2.586 -9.252 1.00 80.38 72 CYS A N 1
ATOM 585 C CA . CYS A 1 72 ? -7.769 -1.614 -10.166 1.00 80.38 72 CYS A CA 1
ATOM 586 C C . CYS A 1 72 ? -6.596 -2.179 -10.981 1.00 80.38 72 CYS A C 1
ATOM 588 O O . CYS A 1 72 ? -6.117 -1.513 -11.900 1.00 80.38 72 CYS A O 1
ATOM 590 N N . MET A 1 73 ? -6.150 -3.398 -10.669 1.00 78.38 73 MET A N 1
ATOM 591 C CA . MET A 1 73 ? -5.013 -4.036 -11.319 1.00 78.38 73 MET A CA 1
ATOM 592 C C . MET A 1 73 ? -5.446 -4.758 -12.592 1.00 78.38 73 MET A C 1
ATOM 594 O O . MET A 1 73 ? -5.905 -5.896 -12.572 1.00 78.38 73 MET A O 1
ATOM 598 N N . HIS A 1 74 ? -5.303 -4.084 -13.734 1.00 78.38 74 HIS A N 1
ATOM 599 C CA . HIS A 1 74 ? -5.536 -4.703 -15.039 1.00 78.38 74 HIS A CA 1
ATOM 600 C C . HIS A 1 74 ? -4.344 -5.577 -15.466 1.00 78.38 74 HIS A C 1
ATOM 602 O O . HIS A 1 74 ? -3.212 -5.332 -15.054 1.00 78.38 74 HIS A O 1
ATOM 608 N N . ARG A 1 75 ? -4.555 -6.565 -16.350 1.00 76.38 75 ARG A N 1
ATOM 609 C CA . ARG A 1 75 ? -3.493 -7.505 -16.78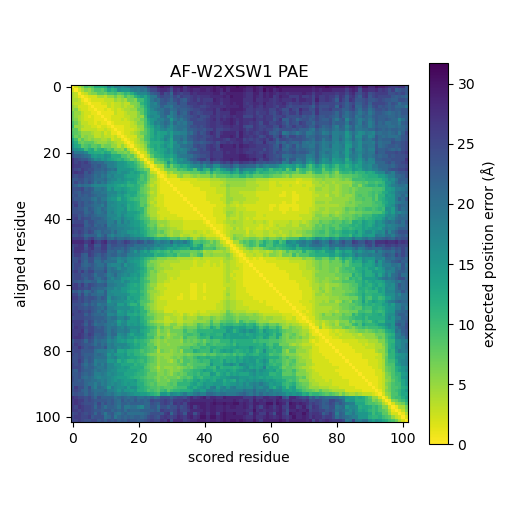3 1.00 76.38 75 ARG A CA 1
ATOM 610 C C . ARG A 1 75 ? -2.218 -6.799 -17.263 1.00 76.38 75 ARG A C 1
ATOM 612 O O . ARG A 1 75 ? -1.120 -7.235 -16.940 1.00 76.38 75 ARG A O 1
ATOM 619 N N . HIS A 1 76 ? -2.366 -5.701 -18.003 1.00 74.38 76 HIS A N 1
ATOM 620 C CA . HIS A 1 76 ? -1.238 -4.892 -18.470 1.00 74.38 76 HIS A CA 1
ATOM 621 C C . HIS A 1 76 ? -0.445 -4.269 -17.308 1.00 74.38 76 HIS A C 1
ATOM 623 O O . HIS A 1 76 ? 0.778 -4.325 -17.306 1.00 74.38 76 HIS A O 1
ATOM 629 N N . LEU A 1 77 ? -1.139 -3.739 -16.293 1.00 70.75 77 LEU A N 1
ATOM 630 C CA . LEU A 1 77 ? -0.529 -3.161 -15.092 1.00 70.75 77 LEU A CA 1
ATOM 631 C C . LEU A 1 77 ? 0.296 -4.206 -14.328 1.00 70.75 77 LEU A C 1
ATOM 633 O O . LEU A 1 77 ? 1.441 -3.940 -13.972 1.00 70.75 77 LEU A O 1
ATOM 637 N N . VAL A 1 78 ? -0.258 -5.405 -14.125 1.00 77.62 78 VAL A N 1
ATOM 638 C CA . VAL A 1 78 ? 0.433 -6.495 -13.414 1.00 77.62 78 VAL A CA 1
ATOM 639 C C . VAL A 1 78 ? 1.726 -6.894 -14.133 1.00 77.62 78 VAL A C 1
ATOM 641 O O . VAL A 1 78 ? 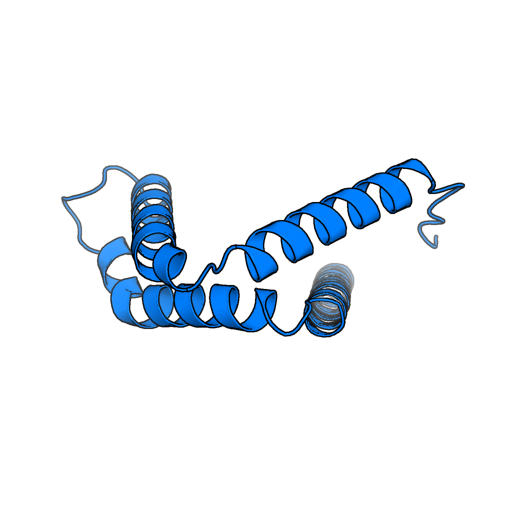2.760 -7.073 -13.494 1.00 77.62 78 VAL A O 1
ATOM 644 N N . VAL A 1 79 ? 1.695 -6.976 -15.467 1.00 82.25 79 VAL A N 1
ATOM 645 C CA . VAL A 1 79 ? 2.884 -7.280 -16.280 1.00 82.25 79 VAL A CA 1
ATOM 646 C C . VAL A 1 79 ? 3.926 -6.162 -16.188 1.00 82.25 79 VAL A C 1
ATOM 648 O O . VAL A 1 79 ? 5.104 -6.453 -15.992 1.00 82.25 79 VAL A O 1
ATOM 651 N N . SER A 1 80 ? 3.517 -4.892 -16.277 1.00 73.50 80 SER A N 1
ATOM 652 C CA . SER A 1 80 ? 4.429 -3.752 -16.104 1.00 73.50 80 SER A CA 1
ATOM 653 C C . SER A 1 80 ? 5.092 -3.755 -14.724 1.00 73.50 80 SER A C 1
ATOM 655 O O . SER A 1 80 ? 6.302 -3.568 -14.633 1.00 73.50 80 SER A O 1
ATOM 657 N N . MET A 1 81 ? 4.335 -4.040 -13.660 1.00 76.12 81 MET A N 1
ATOM 658 C CA . MET A 1 81 ? 4.877 -4.147 -12.302 1.00 76.12 81 MET A CA 1
ATOM 659 C C . MET A 1 81 ? 5.876 -5.297 -12.163 1.00 76.12 81 MET A C 1
ATOM 661 O O . MET A 1 81 ? 6.949 -5.097 -11.602 1.00 76.12 81 MET A O 1
ATOM 665 N N . ALA A 1 82 ? 5.565 -6.477 -12.706 1.00 82.81 82 ALA A N 1
ATOM 666 C CA . ALA A 1 82 ? 6.480 -7.615 -12.678 1.00 82.81 82 ALA A CA 1
ATOM 667 C C . ALA A 1 82 ? 7.805 -7.297 -13.391 1.00 82.81 82 ALA A C 1
ATOM 669 O O . ALA A 1 82 ? 8.875 -7.563 -12.848 1.00 82.81 82 ALA A O 1
ATOM 670 N N . LEU A 1 83 ? 7.740 -6.656 -14.564 1.00 81.38 83 LEU A N 1
ATOM 671 C CA . LEU A 1 83 ? 8.926 -6.213 -15.302 1.00 81.38 83 LEU A CA 1
ATOM 672 C C . LEU A 1 83 ? 9.710 -5.134 -14.548 1.00 81.38 83 LEU A C 1
ATOM 674 O O . LEU A 1 83 ? 10.937 -5.165 -14.549 1.00 81.38 83 LEU A O 1
ATOM 678 N N . HIS A 1 84 ? 9.025 -4.190 -13.898 1.00 77.06 84 HIS A N 1
ATOM 679 C CA . HIS A 1 84 ? 9.670 -3.171 -13.072 1.00 77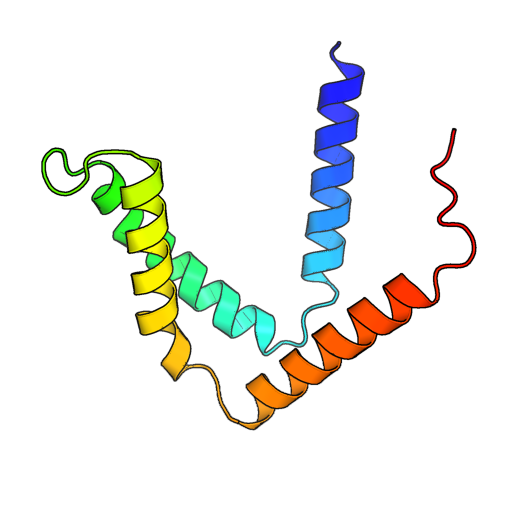.06 84 HIS A CA 1
ATOM 680 C C . HIS A 1 84 ? 10.430 -3.804 -11.900 1.00 77.06 84 HIS A C 1
ATOM 682 O O . HIS A 1 84 ? 11.604 -3.505 -11.701 1.00 77.06 84 HIS A O 1
ATOM 688 N N . CYS A 1 85 ? 9.794 -4.720 -11.164 1.00 76.50 85 CYS A N 1
ATOM 689 C CA . CYS A 1 85 ? 10.438 -5.453 -10.077 1.00 76.50 85 CYS A CA 1
ATOM 690 C C . CYS A 1 85 ? 11.623 -6.281 -10.579 1.00 76.50 85 CYS A C 1
ATOM 692 O O . CYS A 1 85 ? 12.681 -6.259 -9.958 1.00 76.50 85 CYS A O 1
ATOM 694 N N . GLN A 1 86 ? 11.473 -6.965 -11.715 1.00 79.31 86 GLN A N 1
ATOM 695 C CA . GLN A 1 86 ? 12.559 -7.728 -12.321 1.00 79.31 86 GLN A CA 1
ATOM 696 C C . GLN A 1 86 ? 13.752 -6.827 -12.661 1.00 79.31 86 GLN A C 1
ATOM 698 O O . GLN A 1 86 ? 14.873 -7.153 -12.290 1.00 79.31 86 GLN A O 1
ATOM 703 N N . ARG A 1 87 ? 13.518 -5.672 -13.296 1.00 78.81 87 ARG A N 1
ATOM 704 C CA . ARG A 1 87 ? 14.576 -4.697 -13.605 1.00 78.81 87 ARG A CA 1
ATOM 705 C C . ARG A 1 87 ? 15.241 -4.163 -12.346 1.00 78.81 87 ARG A C 1
ATOM 707 O O . ARG A 1 87 ? 16.456 -4.153 -12.287 1.00 78.81 87 ARG A O 1
ATOM 714 N N . ALA A 1 88 ? 14.470 -3.796 -11.323 1.00 74.19 88 ALA A N 1
ATOM 715 C CA . ALA A 1 88 ? 15.025 -3.316 -10.060 1.00 74.19 88 ALA A CA 1
ATOM 716 C C . ALA A 1 88 ? 15.907 -4.373 -9.371 1.00 74.19 88 ALA A C 1
ATOM 718 O O . ALA A 1 88 ? 16.945 -4.037 -8.807 1.00 74.19 88 ALA A O 1
ATOM 719 N N . VAL A 1 89 ? 15.516 -5.651 -9.434 1.00 77.88 89 VAL A N 1
ATOM 720 C CA . VAL A 1 89 ? 16.321 -6.770 -8.921 1.00 77.88 89 VAL A CA 1
ATOM 721 C C . VAL A 1 89 ? 17.565 -6.989 -9.779 1.00 77.88 89 VAL A C 1
ATOM 723 O O . VAL A 1 89 ? 18.647 -7.155 -9.232 1.00 77.88 89 VAL A O 1
ATOM 726 N N . GLU A 1 90 ? 17.445 -6.967 -11.105 1.00 81.12 90 GLU A N 1
ATOM 727 C CA . GLU A 1 90 ? 18.592 -7.081 -12.008 1.00 81.12 90 GLU A CA 1
ATOM 728 C C . GLU A 1 90 ? 19.582 -5.927 -11.825 1.00 81.12 90 GLU A C 1
ATOM 730 O O . GLU A 1 90 ? 20.782 -6.172 -11.789 1.00 81.12 90 GLU A O 1
ATOM 735 N N . ASP A 1 91 ? 19.097 -4.696 -11.674 1.00 73.88 91 ASP A N 1
ATOM 736 C CA . ASP A 1 91 ? 19.911 -3.517 -11.390 1.00 73.88 91 ASP A CA 1
ATOM 737 C C . ASP A 1 91 ? 20.610 -3.675 -10.037 1.00 73.88 91 ASP A C 1
ATOM 739 O O . ASP A 1 91 ? 21.814 -3.462 -9.956 1.00 73.88 91 ASP A O 1
ATOM 743 N N . ALA A 1 92 ? 19.895 -4.143 -9.004 1.00 72.31 92 ALA A N 1
ATOM 744 C CA . ALA A 1 92 ? 20.469 -4.439 -7.693 1.00 72.31 92 ALA A CA 1
ATOM 745 C C . ALA A 1 92 ? 21.551 -5.529 -7.741 1.00 72.31 92 ALA A C 1
ATOM 747 O O . ALA A 1 92 ? 22.572 -5.412 -7.067 1.00 72.31 92 ALA A O 1
ATOM 748 N N . LEU A 1 93 ? 21.346 -6.568 -8.552 1.00 73.56 93 LEU A N 1
ATOM 749 C CA . LEU A 1 93 ? 22.311 -7.650 -8.758 1.00 73.56 93 LEU A CA 1
ATOM 750 C C . LEU A 1 93 ? 23.525 -7.206 -9.582 1.00 73.56 93 LEU A C 1
ATOM 752 O O . LEU A 1 93 ? 24.610 -7.752 -9.402 1.00 73.56 93 LEU A O 1
ATOM 756 N N . LYS A 1 94 ? 23.347 -6.234 -10.482 1.00 74.94 94 LYS A N 1
ATOM 757 C CA . LYS A 1 94 ? 24.404 -5.660 -11.326 1.00 74.94 94 LYS A CA 1
ATOM 758 C C . LYS A 1 94 ? 25.191 -4.544 -10.639 1.00 74.94 94 LYS A C 1
ATOM 760 O O . LYS A 1 94 ? 26.086 -4.000 -11.278 1.00 74.94 94 LYS A O 1
ATOM 765 N N . MET A 1 95 ? 24.883 -4.185 -9.389 1.00 62.00 95 MET A N 1
ATOM 766 C CA . MET A 1 95 ? 25.614 -3.136 -8.673 1.00 62.00 95 MET A CA 1
ATOM 767 C C . MET A 1 95 ? 27.044 -3.585 -8.338 1.00 62.00 95 MET A C 1
ATOM 769 O O . MET A 1 95 ? 27.332 -4.047 -7.236 1.00 62.00 95 MET A O 1
ATOM 773 N N . GLU A 1 96 ? 27.937 -3.418 -9.318 1.00 55.25 96 GLU A N 1
ATOM 774 C CA . GLU A 1 96 ? 29.335 -3.044 -9.111 1.00 55.25 96 GLU A CA 1
ATOM 775 C C . GLU A 1 96 ? 29.359 -1.863 -8.127 1.00 55.25 96 GLU A C 1
ATOM 777 O O . GLU A 1 96 ? 28.738 -0.839 -8.398 1.00 55.25 96 GLU A O 1
ATOM 782 N N . ASP A 1 97 ? 29.988 -2.057 -6.963 1.00 52.25 97 ASP A N 1
ATOM 783 C CA . ASP A 1 97 ? 30.237 -1.066 -5.906 1.00 52.25 97 ASP A CA 1
ATOM 784 C C . ASP A 1 97 ? 29.196 0.069 -5.805 1.00 52.25 97 ASP A C 1
ATOM 786 O O . ASP A 1 97 ? 29.384 1.181 -6.308 1.00 52.25 97 ASP A O 1
ATOM 790 N N . MET A 1 98 ? 28.108 -0.167 -5.059 1.00 58.22 98 MET A N 1
ATOM 791 C CA . MET A 1 98 ? 27.384 0.948 -4.440 1.00 58.22 98 MET A CA 1
ATOM 792 C C . MET A 1 98 ? 28.339 1.654 -3.475 1.00 58.22 98 MET A C 1
ATOM 794 O O . MET A 1 98 ? 28.432 1.293 -2.303 1.00 58.22 98 MET A O 1
ATOM 798 N N . GLN A 1 99 ? 29.064 2.652 -3.982 1.00 48.12 99 GLN A N 1
ATOM 799 C CA . GLN A 1 99 ? 29.869 3.575 -3.194 1.00 48.12 99 GLN A CA 1
ATOM 800 C C . GLN A 1 99 ? 28.921 4.334 -2.263 1.00 48.12 99 GLN A C 1
ATOM 802 O O . GLN A 1 99 ? 28.323 5.348 -2.624 1.00 48.12 99 GLN A O 1
ATOM 807 N N . TYR A 1 100 ? 28.751 3.802 -1.056 1.00 50.28 100 TYR A N 1
ATOM 808 C CA . TYR A 1 100 ? 28.283 4.584 0.072 1.00 50.28 100 TYR A CA 1
ATOM 809 C C . TYR A 1 100 ? 29.355 5.644 0.309 1.00 50.28 100 TYR A C 1
ATOM 811 O O . TYR A 1 100 ? 30.470 5.313 0.708 1.00 50.28 100 TYR A O 1
ATOM 819 N N . GLY A 1 101 ? 29.045 6.896 -0.032 1.00 58.41 101 GLY A N 1
ATOM 820 C CA . GLY A 1 101 ? 29.935 8.016 0.248 1.00 58.41 101 GLY A CA 1
ATOM 821 C C . GLY A 1 101 ? 30.318 8.010 1.728 1.00 58.41 101 GLY A C 1
ATOM 822 O O . GLY A 1 101 ? 29.439 7.890 2.582 1.00 58.41 101 GLY A O 1
ATOM 823 N N . THR A 1 102 ? 31.624 8.059 1.989 1.00 45.78 102 THR A N 1
ATOM 824 C CA . THR A 1 102 ? 32.231 8.267 3.314 1.00 45.78 102 THR A CA 1
ATOM 825 C C . THR A 1 102 ? 31.805 9.576 3.945 1.00 45.78 102 THR A C 1
ATOM 827 O O . THR A 1 102 ? 31.767 10.577 3.192 1.00 45.78 102 THR A O 1
#

Mean predicted aligned error: 13.28 Å

Foldseek 3Di:
DVVVVVVVVVVVVVVVVVVVVQDDVLVVQLVVQLVVQCVVCVCQLVPPPPDPDSVRSVVVSSVVSCVRRVVSQDPVSVVVVVVSVVVVVVVVVPDPDPPPDD

pLDDT: mean 74.01, std 15.86, range [43.0, 95.62]

Radius of gyration: 17.84 Å; Cα contacts (8 Å, |Δi|>4): 35; chains: 1; bounding box: 44×25×40 Å

Solvent-accessible surface area (backbone atoms only — not comparable to full-atom values): 5976 Å² total; per-residue (Å²): 120,69,65,63,58,48,52,52,48,52,53,50,47,52,57,49,50,53,61,63,76,67,48,58,84,56,54,53,51,48,52,48,45,30,51,50,43,48,66,78,47,54,66,65,54,69,50,85,83,81,50,96,42,66,66,55,28,49,48,54,52,48,53,52,24,45,64,73,27,50,84,74,63,46,76,68,47,54,51,52,50,51,52,51,53,50,48,54,49,51,51,62,72,62,55,73,76,80,75,74,81,129

Secondary structure (DSSP, 8-state):
-HHHHHHHHHHHHHHHHHHHHSS-TTHHHHHHHHHHHHHHHGGGGG-BTTBSSHHHHHHHHHHHHHHHHHTT--HHHHHHHHHHHHHHHHHHHT-S------